Protein AF-A0A352MH57-F1 (afdb_monomer)

Sequence (99 aa):
MKTIQVILLFLIIVACSKENDDYKSIGTITGIDGTMCGCCGGWIIIIDDGRYLIDTIPDKSSIDLSKETFPLKVKLDWQVVNNECSFFGRITVLRIKKL

Mean predicted aligned error: 10.67 Å

Foldseek 3Di:
DDDPDDDPPDPPDDPPPPPPPDFPFKKWWAAWFPDPDPLGTAIWIQTPNAIEHENDEDPPEPDDRVPD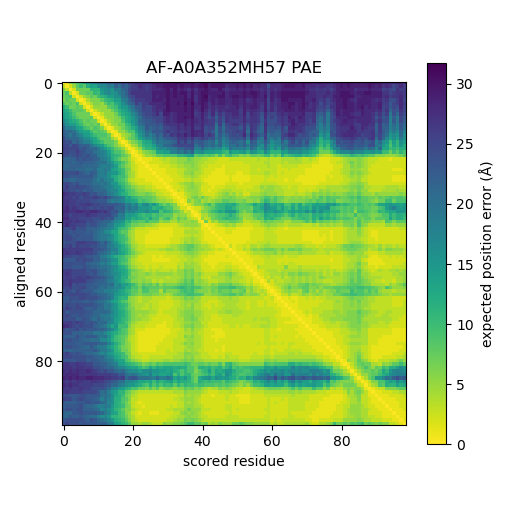DPRFIKGFHWDWDDDPSPPGTYIYTPDMHGD

Radius of gyration: 21.59 Å; Cα contacts (8 Å, |Δi|>4): 166; chains: 1; bounding box: 73×48×33 Å

Solvent-accessible surface area (backbone atoms only — not comparable to full-atom values): 6372 Å² total; per-residue (Å²): 143,88,88,86,86,80,85,90,80,77,86,85,76,86,86,77,76,75,77,71,91,77,52,81,41,60,33,36,34,65,42,71,41,84,56,94,49,101,65,51,45,36,35,34,32,36,44,85,93,44,62,31,33,29,79,60,71,50,88,88,39,94,72,56,79,92,78,58,70,69,72,35,52,31,36,30,30,73,46,79,51,94,56,96,56,59,93,47,51,34,37,48,47,72,45,62,45,79,111

pLDDT: mean 80.73, std 15.35, range [47.31, 97.38]

Secondary structure (DSSP, 8-state):
---SS-SSSSSSS----------SEEEEEEEE----STT--SEEEEETTEEEEES---TTSS--TTT--SSEEEEEEEEEE--S-TTSEEEEEEEEEE-

Structure (mmCIF, N/CA/C/O backbone):
data_AF-A0A352MH57-F1
#
_entry.id   AF-A0A352MH57-F1
#
loop_
_atom_site.group_PDB
_atom_site.id
_atom_site.type_symbol
_atom_site.label_atom_id
_atom_site.label_alt_id
_atom_site.label_comp_id
_atom_site.label_asym_id
_atom_site.label_entity_id
_atom_site.label_seq_id
_atom_site.pdbx_PDB_ins_code
_atom_site.Cartn_x
_atom_site.Cartn_y
_atom_site.Cartn_z
_atom_site.occupancy
_atom_site.B_iso_or_equiv
_atom_site.auth_seq_id
_atom_site.auth_comp_id
_atom_site.auth_asym_id
_atom_site.auth_atom_id
_atom_site.pdbx_PDB_model_num
ATOM 1 N N . MET A 1 1 ? -55.094 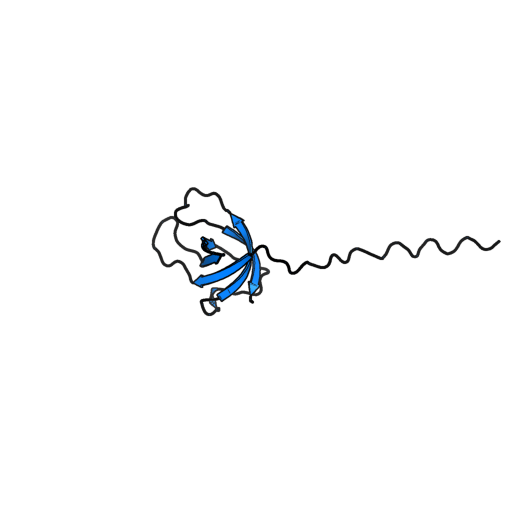35.278 13.911 1.00 47.31 1 MET A N 1
ATOM 2 C CA . MET A 1 1 ? -54.026 35.578 12.933 1.00 47.31 1 MET A CA 1
ATOM 3 C C . MET A 1 1 ? -52.714 35.051 13.508 1.00 47.31 1 MET A C 1
ATOM 5 O O . MET A 1 1 ? -52.074 35.736 14.287 1.00 47.31 1 MET A O 1
ATOM 9 N N . LYS A 1 2 ? -52.412 33.770 13.273 1.00 51.66 2 LYS A N 1
ATOM 10 C CA . LYS A 1 2 ? -51.296 33.027 13.888 1.00 51.66 2 LYS A CA 1
ATOM 11 C C . LYS A 1 2 ? -50.689 32.110 12.825 1.00 51.66 2 LYS A C 1
ATOM 13 O O . LYS A 1 2 ? -51.013 30.933 12.800 1.00 51.66 2 LYS A O 1
ATOM 18 N N . THR A 1 3 ? -49.898 32.638 11.899 1.00 48.81 3 THR A N 1
ATOM 19 C CA . THR A 1 3 ? -49.286 31.812 10.835 1.00 48.81 3 THR A CA 1
ATOM 20 C C . THR A 1 3 ? -47.934 32.362 10.369 1.00 48.81 3 THR A C 1
ATOM 22 O O . THR A 1 3 ? -47.585 32.235 9.203 1.00 48.81 3 THR A O 1
ATOM 25 N N . ILE A 1 4 ? -47.156 33.002 11.249 1.00 57.47 4 ILE A N 1
ATOM 26 C CA . ILE A 1 4 ? -45.814 33.508 10.906 1.00 57.47 4 ILE A CA 1
ATOM 27 C C . ILE A 1 4 ? -44.842 33.112 12.017 1.00 57.47 4 ILE A C 1
ATOM 29 O O . ILE A 1 4 ? -44.395 33.964 12.774 1.00 57.47 4 ILE A O 1
ATOM 33 N N . GLN A 1 5 ? -44.574 31.812 12.197 1.00 54.19 5 GLN A N 1
ATOM 34 C CA . GLN A 1 5 ? -43.500 31.390 13.112 1.00 54.19 5 GLN A CA 1
ATOM 35 C C . GLN A 1 5 ? -43.046 29.922 12.988 1.00 54.19 5 GLN A C 1
ATOM 37 O O . GLN A 1 5 ? -42.792 29.292 14.006 1.00 54.19 5 GLN A O 1
ATOM 42 N N . VAL A 1 6 ? -42.948 29.325 11.788 1.00 53.25 6 VAL A N 1
ATOM 43 C CA . VAL A 1 6 ? -42.477 27.913 11.691 1.00 53.25 6 VAL A CA 1
ATOM 44 C C . VAL A 1 6 ? -41.562 27.601 10.487 1.00 53.25 6 VAL A C 1
ATOM 46 O O . VAL A 1 6 ? -41.316 26.442 10.193 1.00 53.25 6 VAL A O 1
ATOM 49 N N . ILE A 1 7 ? -41.004 28.588 9.773 1.00 55.38 7 ILE A N 1
ATOM 50 C CA . ILE A 1 7 ? -40.249 28.315 8.519 1.00 55.38 7 ILE A CA 1
ATOM 51 C C . ILE A 1 7 ? -38.710 28.313 8.696 1.00 55.38 7 ILE A C 1
ATOM 53 O O . ILE A 1 7 ? -37.978 28.043 7.753 1.00 55.38 7 ILE A O 1
ATOM 57 N N . LEU A 1 8 ? -38.177 28.520 9.908 1.00 51.91 8 LEU A N 1
ATOM 58 C CA . LEU A 1 8 ? -36.720 28.615 10.139 1.00 51.91 8 LEU A CA 1
ATOM 59 C C . LEU A 1 8 ? -36.078 27.362 10.775 1.00 51.91 8 LEU A C 1
ATOM 61 O O . LEU A 1 8 ? -35.026 27.460 11.396 1.00 51.91 8 LEU A O 1
ATOM 65 N N . LEU A 1 9 ? -36.696 26.182 10.650 1.00 52.34 9 LEU A N 1
ATOM 66 C CA . LEU A 1 9 ? -36.219 24.954 11.312 1.00 52.34 9 LEU A CA 1
ATOM 67 C C . LEU A 1 9 ? -36.084 23.750 10.361 1.00 52.34 9 LEU A C 1
ATOM 69 O O . LEU A 1 9 ? -36.345 22.620 10.759 1.00 52.34 9 LEU A O 1
ATOM 73 N N . PHE A 1 10 ? -35.707 23.974 9.098 1.00 53.16 10 PHE A N 1
ATOM 74 C CA . PHE A 1 10 ? -35.605 22.887 8.105 1.00 53.16 10 PHE A CA 1
ATOM 75 C C . PHE A 1 10 ? -34.277 22.812 7.332 1.00 53.16 10 PHE A C 1
ATOM 77 O O . PHE A 1 10 ? -34.155 22.010 6.415 1.00 53.16 10 PHE A O 1
ATOM 84 N N . LEU A 1 11 ? -33.263 23.601 7.704 1.00 57.25 11 LEU A N 1
ATOM 85 C CA . LEU A 1 11 ? -32.017 23.729 6.927 1.00 57.25 11 LEU A CA 1
ATOM 86 C C . LEU A 1 11 ? -30.774 23.054 7.536 1.00 57.25 11 LEU A C 1
ATOM 88 O O . LEU A 1 11 ? -29.678 23.266 7.033 1.00 57.25 11 LEU A O 1
ATOM 92 N N . ILE A 1 12 ? -30.908 22.238 8.590 1.00 60.84 12 ILE A N 1
ATOM 93 C CA . ILE A 1 12 ? -29.740 21.663 9.303 1.00 60.84 12 ILE A CA 1
ATOM 94 C C . ILE A 1 12 ? -29.647 20.133 9.204 1.00 60.84 12 ILE A C 1
ATOM 96 O O . ILE A 1 12 ? -28.830 19.510 9.876 1.00 60.84 12 ILE A O 1
ATOM 100 N N . ILE A 1 13 ? -30.460 19.491 8.370 1.00 63.12 13 ILE A N 1
ATOM 101 C CA . ILE A 1 13 ? -30.373 18.044 8.176 1.00 63.12 13 ILE A CA 1
ATOM 102 C C . ILE A 1 13 ? -29.759 17.726 6.811 1.00 63.12 13 ILE A C 1
ATOM 104 O O . ILE A 1 13 ? -30.113 18.312 5.799 1.00 63.12 13 ILE A O 1
ATOM 108 N N . VAL A 1 14 ? -28.858 16.747 6.787 1.00 59.44 14 VAL A N 1
ATOM 109 C CA . VAL A 1 14 ? -28.250 16.148 5.585 1.00 59.44 14 VAL A CA 1
ATOM 110 C C . VAL A 1 14 ? -27.039 16.889 4.995 1.00 59.44 14 VAL A C 1
ATOM 112 O O . VAL A 1 14 ? -26.994 17.245 3.825 1.00 59.44 14 VAL A O 1
ATOM 115 N N . ALA A 1 15 ? -25.971 16.988 5.784 1.00 57.31 15 ALA A N 1
ATOM 116 C CA . ALA A 1 15 ? -24.613 16.888 5.237 1.00 57.31 15 ALA A CA 1
ATOM 117 C C . ALA A 1 15 ? -23.729 16.028 6.154 1.00 57.31 15 ALA A C 1
ATOM 119 O O . ALA A 1 15 ? -22.619 16.396 6.517 1.00 57.31 15 ALA A O 1
ATOM 120 N N . CYS A 1 16 ? -24.249 14.873 6.573 1.00 56.12 16 CYS A N 1
ATOM 121 C CA . CYS A 1 16 ? -23.427 13.809 7.135 1.00 56.12 16 CYS A CA 1
ATOM 122 C C . CYS A 1 16 ? -23.293 12.747 6.043 1.00 56.12 16 CYS A C 1
ATOM 124 O O . CYS A 1 16 ? -24.088 11.811 5.959 1.00 56.12 16 CYS A O 1
ATOM 126 N N . SER A 1 17 ? -22.345 12.957 5.130 1.00 59.41 17 SER A N 1
ATOM 127 C CA . SER A 1 17 ? -21.947 11.921 4.184 1.00 59.41 17 SER A CA 1
ATOM 128 C C . SER A 1 17 ? -21.284 10.825 5.003 1.00 59.41 17 SER A C 1
ATOM 130 O O . SER A 1 17 ? -20.190 11.018 5.528 1.00 59.41 17 SER A O 1
ATOM 132 N N . LYS A 1 18 ? -21.972 9.696 5.175 1.00 55.66 18 LYS A N 1
ATOM 133 C CA . LYS A 1 18 ? -21.376 8.491 5.744 1.00 55.66 18 LYS A CA 1
ATOM 134 C C . LYS A 1 18 ? -20.176 8.159 4.859 1.00 55.66 18 LYS A C 1
ATOM 136 O O . LYS A 1 18 ? -20.367 7.876 3.678 1.00 55.66 18 LYS A O 1
ATOM 141 N N . GLU A 1 19 ? -18.958 8.284 5.383 1.00 59.47 19 GLU A N 1
ATOM 142 C CA . GLU A 1 19 ? -17.774 7.801 4.679 1.00 59.47 19 GLU A CA 1
ATOM 143 C C . GLU A 1 19 ? -17.988 6.303 4.468 1.00 59.47 19 GLU A C 1
ATOM 145 O O . GLU A 1 19 ? -17.926 5.521 5.418 1.00 59.47 19 GLU A O 1
ATOM 150 N N . ASN A 1 20 ? -18.356 5.907 3.248 1.00 61.50 20 ASN A N 1
ATOM 151 C CA . ASN A 1 20 ? -18.438 4.498 2.910 1.00 61.50 20 ASN A CA 1
ATOM 152 C C . ASN A 1 20 ? -17.032 3.927 3.106 1.00 61.50 20 ASN A C 1
ATOM 154 O O . ASN A 1 20 ? -16.080 4.337 2.436 1.00 61.50 20 ASN A O 1
ATOM 158 N N . ASP A 1 21 ? -16.921 2.986 4.044 1.00 70.69 21 ASP A N 1
ATOM 159 C CA . ASP A 1 21 ? -15.703 2.230 4.365 1.00 70.69 21 ASP A CA 1
ATOM 160 C C . ASP A 1 21 ? -15.419 1.159 3.284 1.00 70.69 21 ASP A C 1
ATOM 162 O O . ASP A 1 21 ? -14.699 0.187 3.534 1.00 70.69 21 ASP A O 1
ATOM 166 N N . ASP A 1 22 ? -16.007 1.353 2.096 1.00 86.19 22 ASP A N 1
ATOM 167 C CA . ASP A 1 22 ? -15.821 0.581 0.878 1.00 86.19 22 ASP A CA 1
ATOM 168 C C . ASP A 1 22 ? -14.508 1.027 0.232 1.00 86.19 22 ASP A C 1
ATOM 170 O O . ASP A 1 22 ? -14.344 2.175 -0.198 1.00 86.19 22 ASP A O 1
ATOM 174 N N . TYR A 1 23 ? -13.558 0.101 0.202 1.00 92.31 23 TYR A N 1
ATOM 175 C CA . TYR A 1 23 ? -12.296 0.247 -0.510 1.00 92.31 23 TYR A CA 1
ATOM 176 C C . TYR A 1 23 ? -12.385 -0.513 -1.825 1.00 92.31 23 TYR A C 1
ATOM 178 O O . TYR A 1 23 ? -13.030 -1.559 -1.906 1.00 92.31 23 TYR A O 1
ATOM 186 N N . LYS A 1 24 ? -11.687 -0.014 -2.841 1.00 94.19 24 LYS A N 1
ATOM 187 C CA . LYS A 1 24 ? -11.647 -0.593 -4.183 1.00 94.19 24 LYS A CA 1
ATOM 188 C C . LYS A 1 24 ? -11.155 -2.040 -4.182 1.00 94.19 24 LYS A C 1
ATOM 190 O O . LYS A 1 24 ? -11.646 -2.838 -4.976 1.00 94.19 24 LYS A O 1
ATOM 195 N N . SER A 1 25 ? -10.174 -2.377 -3.342 1.00 95.88 25 SER A N 1
ATOM 196 C CA . SER A 1 25 ? -9.578 -3.717 -3.326 1.00 95.88 25 SER A CA 1
ATOM 197 C C . SER A 1 25 ? -9.061 -4.130 -1.947 1.00 95.88 25 SER A C 1
ATOM 199 O O . SER A 1 25 ? -8.759 -3.292 -1.093 1.00 95.88 25 SER A O 1
ATOM 201 N N . ILE A 1 26 ? -8.904 -5.443 -1.759 1.00 95.88 26 ILE A N 1
ATOM 202 C CA . ILE A 1 26 ? -8.105 -6.035 -0.682 1.00 95.88 26 ILE A CA 1
ATOM 203 C C . ILE A 1 26 ? -6.779 -6.482 -1.288 1.00 95.88 26 ILE A C 1
ATOM 205 O O . ILE A 1 26 ? -6.757 -7.140 -2.324 1.00 95.88 26 ILE A O 1
ATOM 209 N N . GLY A 1 27 ? -5.679 -6.126 -0.635 1.00 95.94 27 GLY A N 1
ATOM 210 C CA . GLY A 1 27 ? -4.340 -6.495 -1.061 1.00 95.94 27 GLY A CA 1
ATOM 211 C C . GLY A 1 27 ? -3.491 -7.029 0.084 1.00 95.94 27 GLY A C 1
ATOM 212 O O . GLY A 1 27 ? -3.840 -6.921 1.262 1.00 95.94 27 GLY A O 1
ATOM 213 N N . THR A 1 28 ? -2.357 -7.614 -0.278 1.00 97.38 28 THR A N 1
ATOM 214 C CA . THR A 1 28 ? -1.345 -8.106 0.655 1.00 97.38 28 THR A CA 1
ATOM 215 C C . THR A 1 28 ? -0.008 -7.479 0.309 1.00 97.38 28 THR A C 1
ATOM 217 O O . THR A 1 28 ? 0.548 -7.750 -0.752 1.00 97.38 28 THR A O 1
ATOM 220 N N . ILE A 1 29 ? 0.508 -6.634 1.198 1.00 95.94 29 ILE A N 1
ATOM 221 C CA . ILE A 1 29 ? 1.855 -6.083 1.076 1.00 95.94 29 ILE A CA 1
ATOM 222 C C . ILE A 1 29 ? 2.825 -7.166 1.540 1.00 95.94 29 ILE A C 1
ATOM 224 O O . ILE A 1 29 ? 2.702 -7.673 2.654 1.00 95.94 29 ILE 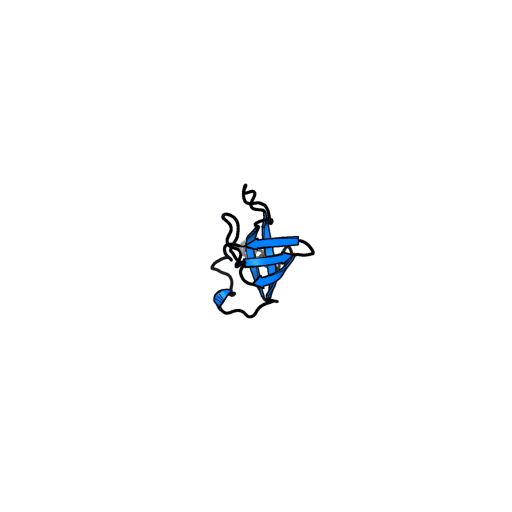A O 1
ATOM 228 N N . THR A 1 30 ? 3.770 -7.556 0.692 1.00 95.50 30 THR A N 1
ATOM 229 C CA . THR A 1 30 ? 4.686 -8.674 0.976 1.00 95.50 30 THR A CA 1
ATOM 230 C C . THR A 1 30 ? 6.051 -8.218 1.484 1.00 95.50 30 THR A C 1
ATOM 232 O O . THR A 1 30 ? 6.811 -9.042 1.979 1.00 95.50 30 THR A O 1
ATOM 235 N N . GLY A 1 31 ? 6.365 -6.925 1.375 1.00 93.12 31 GLY A N 1
ATOM 236 C CA . GLY A 1 31 ? 7.625 -6.331 1.824 1.00 93.12 31 GLY A CA 1
ATOM 237 C C . GLY A 1 31 ? 8.197 -5.349 0.804 1.00 93.12 31 GLY A C 1
ATOM 238 O O . GLY A 1 31 ? 7.503 -4.943 -0.130 1.00 93.12 31 GLY A O 1
ATOM 239 N N . ILE A 1 32 ? 9.456 -4.957 0.990 1.00 90.38 32 ILE A N 1
ATOM 240 C CA . ILE A 1 32 ? 10.172 -4.056 0.081 1.00 90.38 32 ILE A CA 1
ATOM 241 C C . ILE A 1 32 ? 10.709 -4.826 -1.136 1.00 90.38 32 ILE A C 1
ATOM 243 O O . ILE A 1 32 ? 11.186 -5.955 -1.008 1.00 90.38 32 ILE A O 1
ATOM 247 N N . ASP A 1 33 ? 10.652 -4.225 -2.322 1.00 87.00 33 ASP A N 1
ATOM 248 C CA . ASP A 1 33 ? 11.362 -4.728 -3.494 1.00 87.00 33 ASP A CA 1
ATOM 249 C C . ASP A 1 33 ? 12.857 -4.414 -3.361 1.00 87.00 33 ASP A C 1
ATOM 251 O O . ASP A 1 33 ? 13.293 -3.282 -3.550 1.00 87.00 33 ASP A O 1
ATOM 255 N N . GLY A 1 34 ? 13.646 -5.427 -3.000 1.00 80.31 34 GLY A N 1
ATOM 256 C CA . GLY A 1 34 ? 15.104 -5.328 -2.859 1.00 80.31 34 GLY A CA 1
ATOM 257 C C . GLY A 1 34 ? 15.877 -5.486 -4.173 1.00 80.31 34 GLY A C 1
ATOM 258 O O . GLY A 1 34 ? 17.099 -5.630 -4.149 1.00 80.31 34 GLY A O 1
ATOM 259 N N . THR A 1 35 ? 15.188 -5.524 -5.314 1.00 81.81 35 THR A N 1
ATOM 260 C CA . THR A 1 35 ? 15.819 -5.742 -6.618 1.00 81.81 35 THR A CA 1
ATOM 261 C C . THR A 1 35 ? 16.589 -4.495 -7.057 1.00 81.81 35 THR A C 1
ATOM 263 O O . THR A 1 35 ? 16.062 -3.386 -7.064 1.00 81.81 35 THR A O 1
ATOM 266 N N . MET A 1 36 ? 17.842 -4.667 -7.480 1.00 68.38 36 MET A N 1
ATOM 267 C CA . MET A 1 36 ? 18.647 -3.577 -8.034 1.00 68.38 36 MET A CA 1
ATOM 268 C C . MET A 1 36 ? 18.354 -3.419 -9.531 1.00 68.38 36 MET A C 1
ATOM 270 O O . MET A 1 36 ? 19.021 -4.017 -10.371 1.00 68.38 36 MET A O 1
ATOM 274 N N . CYS A 1 37 ? 17.342 -2.625 -9.877 1.00 71.62 37 CYS A N 1
ATOM 275 C CA . CYS A 1 37 ? 17.114 -2.182 -11.252 1.00 71.62 37 CYS A CA 1
ATOM 276 C C . CYS A 1 37 ? 16.572 -0.746 -11.282 1.00 71.62 37 CYS A C 1
ATOM 278 O O . CYS A 1 37 ? 15.973 -0.295 -10.311 1.00 71.62 37 CYS A O 1
ATOM 280 N N . GLY A 1 38 ? 16.753 -0.026 -12.396 1.00 63.94 38 GLY A N 1
ATOM 281 C CA . GLY A 1 38 ? 16.375 1.396 -12.508 1.00 63.94 38 GLY A CA 1
ATOM 282 C C . GLY A 1 38 ? 14.879 1.694 -12.335 1.00 63.94 38 GLY A C 1
ATOM 283 O O . GLY A 1 38 ? 14.505 2.841 -12.126 1.00 63.94 38 GLY A O 1
ATOM 284 N N . CYS A 1 39 ? 14.041 0.658 -12.396 1.00 70.44 39 CYS A N 1
ATOM 285 C CA . CYS A 1 39 ? 12.589 0.716 -12.230 1.00 70.44 39 CYS A CA 1
ATOM 286 C C . CYS A 1 39 ? 12.084 -0.079 -11.018 1.00 70.44 39 CYS A C 1
ATOM 288 O O . CYS A 1 39 ? 10.873 -0.162 -10.804 1.00 70.44 39 CYS A O 1
ATOM 290 N N . CYS A 1 40 ? 12.995 -0.694 -10.267 1.00 72.44 40 CYS A N 1
ATOM 291 C CA . CYS A 1 40 ? 12.713 -1.531 -9.110 1.00 72.44 40 CYS A CA 1
ATOM 292 C C . CYS A 1 40 ? 12.715 -0.685 -7.833 1.00 72.44 40 CYS A C 1
ATOM 294 O O . CYS A 1 40 ? 13.157 0.465 -7.833 1.00 72.44 40 CYS A O 1
ATOM 296 N N . GLY A 1 41 ? 12.211 -1.255 -6.746 1.00 81.69 41 GLY A N 1
ATOM 297 C CA . GLY A 1 41 ? 1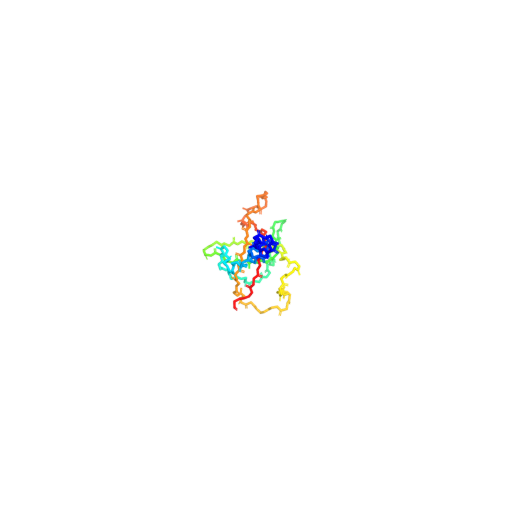2.091 -0.589 -5.455 1.00 81.69 41 GLY A CA 1
ATOM 298 C C . GLY A 1 41 ? 10.652 -0.245 -5.083 1.00 81.69 41 GLY A C 1
ATOM 299 O O . GLY A 1 41 ? 9.710 -0.445 -5.852 1.00 81.69 41 GLY A O 1
ATOM 300 N N . GLY A 1 42 ? 10.496 0.276 -3.869 1.00 87.69 42 GLY A N 1
ATOM 301 C CA . GLY A 1 42 ? 9.192 0.487 -3.245 1.00 87.69 42 GLY A CA 1
ATOM 302 C C . GLY A 1 42 ? 8.672 -0.773 -2.555 1.00 87.69 42 GLY A C 1
ATOM 303 O O . GLY A 1 42 ? 9.412 -1.720 -2.297 1.00 87.69 42 GLY A O 1
ATOM 304 N N . TRP A 1 43 ? 7.389 -0.775 -2.227 1.00 91.88 43 TRP A N 1
ATOM 305 C CA . TRP A 1 43 ? 6.700 -1.854 -1.533 1.00 91.88 43 TRP A CA 1
ATOM 306 C C . TRP A 1 43 ? 5.934 -2.725 -2.519 1.00 91.88 43 TRP A C 1
ATOM 308 O O . TRP A 1 43 ? 5.180 -2.226 -3.354 1.00 91.88 43 TRP A O 1
ATOM 318 N N . ILE A 1 44 ? 6.104 -4.037 -2.402 1.00 93.62 44 ILE A N 1
ATOM 319 C CA . ILE A 1 44 ? 5.399 -5.016 -3.222 1.00 93.62 44 ILE A CA 1
ATOM 320 C C . ILE A 1 44 ? 4.023 -5.252 -2.614 1.00 93.62 44 ILE A C 1
ATOM 322 O O . ILE A 1 44 ? 3.912 -5.609 -1.439 1.00 93.62 44 ILE A O 1
ATOM 326 N N . ILE A 1 45 ? 2.986 -5.120 -3.436 1.00 94.81 45 ILE A N 1
ATOM 327 C CA . ILE A 1 45 ? 1.620 -5.490 -3.082 1.00 94.81 45 ILE A CA 1
ATOM 328 C C . ILE A 1 45 ? 1.047 -6.472 -4.102 1.00 94.81 45 ILE A C 1
ATOM 330 O O . ILE A 1 45 ? 1.207 -6.311 -5.312 1.00 94.81 45 ILE A O 1
ATOM 334 N N . ILE A 1 46 ? 0.367 -7.492 -3.591 1.00 95.81 46 ILE A N 1
ATOM 335 C CA . ILE A 1 46 ? -0.455 -8.417 -4.367 1.00 95.81 46 ILE A CA 1
ATOM 336 C C . ILE A 1 46 ? -1.907 -7.966 -4.211 1.00 95.81 46 ILE A C 1
ATOM 338 O O . ILE A 1 46 ? -2.396 -7.872 -3.083 1.00 95.81 46 ILE A O 1
ATOM 342 N N . ILE A 1 47 ? -2.583 -7.664 -5.316 1.00 95.38 47 ILE A N 1
ATOM 343 C CA . ILE A 1 47 ? -4.016 -7.347 -5.355 1.00 95.38 47 ILE A CA 1
ATOM 344 C C . ILE A 1 47 ? -4.645 -8.311 -6.351 1.00 95.38 47 ILE A C 1
ATOM 346 O O . ILE A 1 47 ? -4.233 -8.331 -7.512 1.00 95.38 47 ILE A O 1
ATOM 350 N N . ASP A 1 48 ? -5.605 -9.110 -5.887 1.00 90.00 48 ASP A N 1
ATOM 351 C CA . ASP A 1 48 ? -6.089 -10.294 -6.604 1.00 90.00 48 ASP A CA 1
ATOM 352 C C . ASP A 1 48 ? -4.896 -11.193 -7.000 1.00 90.00 48 ASP A C 1
ATOM 354 O O . ASP A 1 48 ? -4.138 -11.604 -6.121 1.00 90.00 48 ASP A O 1
ATOM 358 N N . ASP A 1 49 ? -4.672 -11.425 -8.296 1.00 88.19 49 ASP A N 1
ATOM 359 C CA . ASP A 1 49 ? -3.518 -12.172 -8.829 1.00 88.19 49 ASP A CA 1
ATOM 360 C C . ASP A 1 49 ? -2.422 -11.259 -9.424 1.00 88.19 49 ASP A C 1
ATOM 362 O O . ASP A 1 49 ? -1.441 -11.724 -10.009 1.00 88.19 49 ASP A O 1
ATOM 366 N N . GLY A 1 50 ? -2.580 -9.936 -9.305 1.00 90.50 50 GLY A N 1
ATOM 367 C CA . GLY A 1 50 ? -1.656 -8.944 -9.850 1.00 90.50 50 GLY A CA 1
ATOM 368 C C . GLY A 1 50 ? -0.572 -8.531 -8.854 1.00 90.50 50 GLY A C 1
ATOM 369 O O . GLY A 1 50 ? -0.859 -8.237 -7.693 1.00 90.50 50 GLY A O 1
ATOM 370 N N . ARG A 1 51 ? 0.679 -8.443 -9.325 1.00 91.38 51 ARG A N 1
ATOM 371 C CA . ARG A 1 51 ? 1.813 -7.896 -8.563 1.00 91.38 51 ARG A CA 1
ATOM 372 C C . ARG A 1 51 ? 2.065 -6.443 -8.954 1.00 91.38 51 ARG A C 1
ATOM 374 O O . ARG A 1 51 ? 2.333 -6.158 -10.122 1.00 91.38 51 ARG A O 1
ATOM 381 N N . TYR A 1 52 ? 2.060 -5.559 -7.960 1.00 91.44 52 TYR A N 1
ATOM 382 C CA . TYR A 1 52 ? 2.278 -4.129 -8.140 1.00 91.44 52 TYR A CA 1
ATOM 383 C C . TYR A 1 52 ? 3.362 -3.583 -7.208 1.00 91.44 52 TYR A C 1
ATOM 385 O O . TYR A 1 52 ? 3.666 -4.176 -6.169 1.00 91.44 52 TYR A O 1
ATOM 393 N N . LEU A 1 53 ? 3.920 -2.431 -7.581 1.00 91.19 53 LEU A N 1
ATOM 394 C CA . LEU A 1 53 ? 4.844 -1.648 -6.759 1.00 91.19 53 LEU A CA 1
ATOM 395 C C . LEU A 1 53 ? 4.184 -0.349 -6.285 1.00 91.19 53 LEU A C 1
ATOM 397 O O . LEU A 1 53 ? 3.520 0.344 -7.063 1.00 91.19 53 LEU A O 1
ATOM 401 N N . ILE A 1 54 ? 4.403 -0.027 -5.012 1.00 91.06 54 ILE A N 1
ATOM 402 C CA . ILE A 1 54 ? 3.960 1.202 -4.352 1.00 91.06 54 ILE A CA 1
ATOM 403 C C . ILE A 1 54 ? 5.194 1.959 -3.858 1.00 91.06 54 ILE A C 1
ATOM 405 O O . ILE A 1 54 ? 5.945 1.438 -3.038 1.00 91.06 54 ILE A O 1
ATOM 409 N N . ASP A 1 55 ? 5.386 3.202 -4.289 1.00 84.81 55 ASP A N 1
ATOM 410 C CA . ASP A 1 55 ? 6.495 4.025 -3.786 1.00 84.81 55 ASP A CA 1
ATOM 411 C C . ASP A 1 55 ? 6.206 4.576 -2.390 1.00 84.81 55 ASP A C 1
ATOM 413 O O . ASP A 1 55 ? 7.037 4.500 -1.486 1.00 84.81 55 ASP A O 1
ATOM 417 N N . THR A 1 56 ? 4.998 5.106 -2.204 1.00 84.12 56 THR A N 1
ATOM 418 C CA . THR A 1 56 ? 4.565 5.740 -0.961 1.00 84.12 56 THR A CA 1
ATOM 419 C C . THR A 1 56 ? 3.109 5.410 -0.657 1.00 84.12 56 THR A C 1
ATOM 421 O O . THR A 1 56 ? 2.291 5.158 -1.546 1.00 84.12 56 THR A O 1
ATOM 424 N N . ILE A 1 57 ? 2.783 5.414 0.632 1.00 87.50 57 ILE A N 1
ATOM 425 C CA . ILE A 1 57 ? 1.406 5.397 1.124 1.00 87.50 57 ILE A CA 1
ATOM 426 C C . ILE A 1 57 ? 1.020 6.810 1.576 1.00 87.50 57 ILE A C 1
ATOM 428 O O . ILE A 1 57 ? 1.905 7.591 1.921 1.00 87.50 57 ILE A O 1
ATOM 432 N N . PRO A 1 58 ? -0.276 7.166 1.583 1.00 87.06 58 PRO A N 1
ATOM 433 C CA . PRO A 1 58 ? -0.717 8.479 2.036 1.00 87.06 58 PRO A CA 1
ATOM 434 C C . PRO A 1 58 ? -0.252 8.772 3.468 1.00 87.06 58 PRO A C 1
ATOM 436 O O . PRO A 1 58 ? -0.482 7.952 4.359 1.00 87.06 58 PRO A O 1
ATOM 439 N N . ASP A 1 59 ? 0.288 9.969 3.713 1.00 81.19 59 ASP A N 1
ATOM 440 C CA . ASP A 1 59 ? 0.774 10.402 5.040 1.00 81.19 59 ASP A CA 1
ATOM 441 C C . ASP A 1 59 ? -0.303 10.342 6.133 1.00 81.19 59 ASP A C 1
ATOM 443 O O . ASP A 1 59 ? -0.014 10.211 7.317 1.00 81.19 59 ASP A O 1
ATOM 447 N N . LYS A 1 60 ? -1.577 10.438 5.735 1.00 80.00 60 LYS A N 1
ATOM 448 C CA . LYS A 1 60 ? -2.731 10.341 6.639 1.00 80.00 60 LYS A CA 1
ATOM 449 C C . LYS A 1 60 ? -3.099 8.900 7.009 1.00 80.00 60 LYS A C 1
ATOM 451 O O . LYS A 1 60 ? -4.062 8.698 7.746 1.00 80.00 60 LYS A O 1
ATOM 456 N N . SER A 1 61 ? -2.408 7.899 6.469 1.00 83.81 61 SER A N 1
ATOM 457 C CA . SER A 1 61 ? -2.642 6.507 6.840 1.00 83.81 61 SER A CA 1
ATOM 458 C C . SER A 1 61 ? -2.018 6.195 8.201 1.00 83.81 61 SER A C 1
ATOM 460 O O . SER A 1 61 ? -0.976 6.726 8.568 1.00 83.81 61 SER A O 1
ATOM 462 N N . SER A 1 62 ? -2.654 5.312 8.967 1.00 84.00 62 SER A N 1
ATOM 463 C CA . SER A 1 62 ? -2.148 4.873 10.274 1.00 84.00 62 SER A CA 1
ATOM 464 C C . SER A 1 62 ? -1.086 3.770 10.170 1.00 84.00 62 SER A C 1
ATOM 466 O O . SER A 1 62 ? -0.825 3.092 11.160 1.00 84.00 62 SER A O 1
ATOM 468 N N . ILE A 1 63 ? -0.558 3.512 8.971 1.00 90.56 63 ILE A N 1
ATOM 469 C CA . ILE A 1 63 ? 0.350 2.402 8.685 1.00 90.56 63 ILE A CA 1
ATOM 470 C C . ILE A 1 63 ? 1.746 2.982 8.503 1.00 90.56 63 ILE A C 1
ATOM 472 O O . ILE A 1 63 ? 1.956 3.838 7.652 1.00 90.56 63 ILE A O 1
ATOM 476 N N . ASP A 1 64 ? 2.706 2.480 9.267 1.00 90.25 64 ASP A N 1
ATOM 477 C CA . ASP A 1 64 ? 4.123 2.756 9.053 1.00 90.25 64 ASP A CA 1
ATOM 478 C C . ASP A 1 64 ? 4.779 1.480 8.531 1.00 90.25 64 ASP A C 1
ATOM 480 O O . ASP A 1 64 ? 5.161 0.609 9.310 1.00 90.25 64 ASP A O 1
ATOM 484 N N . LEU A 1 65 ? 4.900 1.354 7.204 1.00 88.94 65 LEU A N 1
ATOM 485 C CA . LEU A 1 65 ? 5.399 0.129 6.563 1.00 88.94 65 LEU A CA 1
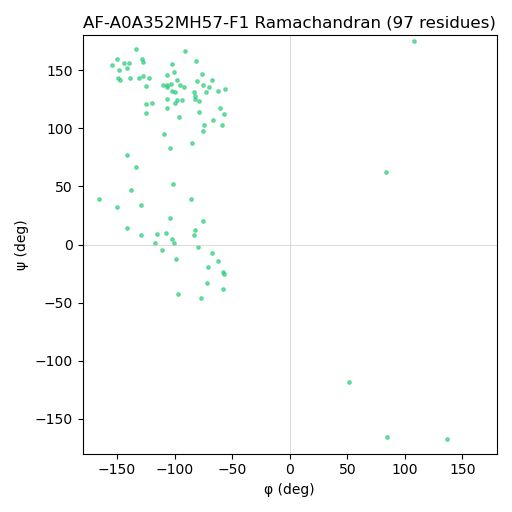ATOM 486 C C . LEU A 1 65 ? 6.803 -0.270 7.037 1.00 88.94 65 LEU A C 1
ATOM 488 O O . LEU A 1 65 ? 7.145 -1.446 6.985 1.00 88.94 65 LEU A O 1
ATOM 492 N N . SER A 1 66 ? 7.603 0.671 7.548 1.00 87.94 66 SER A N 1
ATOM 493 C CA . SER A 1 66 ? 8.930 0.364 8.094 1.00 87.94 66 SER A CA 1
ATOM 494 C C . SER A 1 66 ? 8.889 -0.393 9.430 1.00 87.94 66 SER A C 1
ATOM 496 O O . SER A 1 66 ? 9.879 -1.016 9.809 1.00 87.94 66 SER A O 1
ATOM 498 N N . LYS A 1 67 ? 7.752 -0.351 10.138 1.00 91.19 67 LYS A N 1
ATOM 499 C CA . LYS A 1 67 ? 7.538 -0.966 11.460 1.00 91.19 67 LYS A CA 1
ATOM 500 C C . LYS A 1 67 ? 6.575 -2.151 11.438 1.00 91.19 67 LYS A C 1
ATOM 502 O O . LYS A 1 67 ? 6.358 -2.777 12.474 1.00 91.19 67 LYS A O 1
ATOM 507 N N . GLU A 1 68 ? 5.971 -2.441 10.293 1.00 93.31 68 GLU A N 1
ATOM 508 C CA . GLU A 1 68 ? 5.011 -3.532 10.154 1.00 93.31 68 GLU A CA 1
ATOM 509 C C . GLU A 1 68 ? 5.704 -4.887 9.972 1.00 93.31 68 GLU A C 1
ATOM 511 O O . GLU A 1 68 ? 6.854 -4.988 9.539 1.00 93.31 68 GLU A O 1
ATOM 516 N N . THR A 1 69 ? 4.972 -5.953 10.287 1.00 94.12 69 THR A N 1
ATOM 517 C CA . THR A 1 69 ? 5.363 -7.323 9.953 1.00 94.12 69 THR A CA 1
ATOM 518 C C . THR A 1 69 ? 4.702 -7.745 8.645 1.00 94.12 69 THR A C 1
ATOM 520 O O . THR A 1 69 ? 3.523 -7.480 8.406 1.00 94.12 69 THR A O 1
ATOM 523 N N . PHE A 1 70 ? 5.469 -8.415 7.785 1.00 93.50 70 PHE A N 1
ATOM 524 C CA . PHE A 1 70 ? 5.003 -8.876 6.478 1.00 93.50 70 PHE A CA 1
ATOM 525 C C . PHE A 1 70 ? 4.798 -10.400 6.472 1.00 93.50 70 PHE A C 1
ATOM 527 O O . PHE A 1 70 ? 5.567 -11.107 7.128 1.00 93.50 70 PHE A O 1
ATOM 534 N N . PRO A 1 71 ? 3.803 -10.929 5.730 1.00 96.00 71 PRO A N 1
ATOM 535 C CA . PRO A 1 71 ? 2.876 -10.214 4.845 1.00 96.00 71 PRO A CA 1
ATOM 536 C C . PRO A 1 71 ? 1.775 -9.442 5.598 1.00 96.00 71 PRO A C 1
ATOM 538 O O . PRO A 1 71 ? 1.167 -9.958 6.533 1.00 96.00 71 PRO A O 1
ATOM 541 N N . LEU A 1 72 ? 1.487 -8.216 5.152 1.00 96.50 72 LEU A N 1
ATOM 542 C CA . LEU A 1 72 ? 0.499 -7.318 5.753 1.00 96.50 72 LEU A CA 1
ATOM 543 C C . LEU A 1 72 ? -0.752 -7.224 4.874 1.00 96.50 72 LEU A C 1
ATOM 545 O O . LEU A 1 72 ? -0.696 -6.731 3.746 1.00 96.50 72 LEU A O 1
ATOM 549 N N . LYS A 1 73 ? -1.900 -7.653 5.405 1.00 96.56 73 LYS A N 1
ATOM 550 C CA . LYS A 1 73 ? -3.189 -7.566 4.709 1.00 96.56 73 LYS A CA 1
ATOM 551 C C . LYS A 1 73 ? -3.813 -6.180 4.884 1.00 96.56 73 LYS A C 1
ATOM 553 O O . LYS A 1 73 ? -3.919 -5.674 6.001 1.00 96.56 73 LYS A O 1
ATOM 558 N N . VAL A 1 74 ? -4.247 -5.576 3.783 1.00 95.56 74 VAL A N 1
ATOM 559 C CA . VAL A 1 74 ? -4.773 -4.207 3.751 1.00 95.56 74 VAL A CA 1
ATOM 560 C C . VAL A 1 74 ? -5.984 -4.101 2.833 1.00 95.56 74 VAL A C 1
ATOM 562 O O . VAL A 1 74 ? -6.141 -4.868 1.885 1.00 95.56 74 VAL A O 1
ATOM 565 N N . LYS A 1 75 ? -6.821 -3.104 3.090 1.00 95.12 75 LYS A N 1
ATOM 566 C CA . LYS A 1 75 ? -7.824 -2.609 2.147 1.00 95.12 75 LYS A CA 1
ATOM 567 C C . LYS A 1 75 ? -7.368 -1.261 1.600 1.00 95.12 75 LYS A C 1
ATOM 569 O O . LYS A 1 75 ? -6.850 -0.443 2.365 1.00 95.12 75 LYS A O 1
ATOM 574 N N . LEU A 1 76 ? -7.493 -1.054 0.290 1.00 95.00 76 LEU A N 1
ATOM 575 C CA . LEU A 1 76 ? -6.929 0.116 -0.378 1.00 95.00 76 LEU A CA 1
ATOM 576 C C . LEU A 1 76 ? -7.733 0.612 -1.586 1.00 95.00 76 LEU A C 1
ATOM 578 O O . LEU A 1 76 ? -8.343 -0.166 -2.318 1.00 95.00 76 LEU A O 1
ATOM 582 N N . ASP A 1 77 ? -7.644 1.921 -1.808 1.00 94.50 77 ASP A N 1
ATOM 583 C CA . ASP A 1 77 ? -7.976 2.579 -3.068 1.00 94.50 77 ASP A CA 1
ATOM 584 C C . ASP A 1 77 ? -6.700 2.935 -3.802 1.00 94.50 77 ASP A C 1
ATOM 586 O O . ASP A 1 77 ? -5.746 3.430 -3.199 1.00 94.50 77 ASP A O 1
ATOM 590 N N . TRP A 1 78 ? -6.695 2.717 -5.111 1.00 94.50 78 TRP A N 1
ATOM 591 C CA . TRP A 1 78 ? -5.489 2.857 -5.907 1.00 94.50 78 TRP A CA 1
ATOM 592 C C . TRP A 1 78 ? -5.783 3.178 -7.371 1.00 94.50 78 TRP A C 1
ATOM 594 O O . TRP A 1 78 ? -6.832 2.816 -7.923 1.00 94.50 78 TRP A O 1
ATOM 604 N N . GLN A 1 79 ? -4.809 3.824 -8.005 1.00 92.94 79 GLN A N 1
ATOM 605 C CA . GLN A 1 79 ? -4.793 4.140 -9.431 1.00 92.94 79 GLN A CA 1
ATOM 606 C C . GLN A 1 79 ? -3.494 3.652 -10.070 1.00 92.94 79 GLN A C 1
ATOM 608 O O . GLN A 1 79 ? -2.442 3.687 -9.432 1.00 92.94 79 GLN A O 1
ATOM 613 N N . VAL A 1 80 ? -3.574 3.194 -11.321 1.00 89.94 80 VAL A N 1
ATOM 614 C CA . VAL A 1 80 ? -2.399 2.786 -12.100 1.00 89.94 80 VAL A CA 1
ATOM 615 C C . VAL A 1 80 ? -1.585 4.022 -12.458 1.00 89.94 80 VAL A C 1
ATOM 617 O O . VAL A 1 80 ? -2.136 5.031 -12.899 1.00 89.94 80 VAL A O 1
ATOM 620 N N . VAL A 1 81 ? -0.271 3.924 -12.299 1.00 86.50 81 VAL A N 1
ATOM 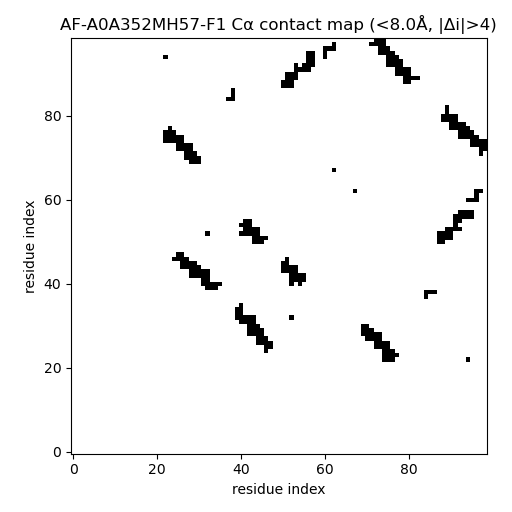621 C CA . VAL A 1 81 ? 0.684 4.904 -12.803 1.00 86.50 81 VAL A CA 1
ATOM 622 C C . VAL A 1 81 ? 1.193 4.392 -14.142 1.00 86.50 81 VAL A C 1
ATOM 624 O O . VAL A 1 81 ? 1.939 3.417 -14.194 1.00 86.50 81 VAL A O 1
ATOM 627 N N . ASN A 1 82 ? 0.796 5.051 -15.230 1.00 75.50 82 ASN A N 1
ATOM 628 C CA . ASN A 1 82 ? 1.388 4.789 -16.538 1.00 75.50 82 ASN A CA 1
ATOM 629 C C . ASN A 1 82 ? 2.776 5.428 -16.572 1.00 75.50 82 ASN A C 1
ATOM 631 O O . ASN A 1 82 ? 2.903 6.630 -16.798 1.00 75.50 82 ASN A O 1
ATOM 635 N N . ASN A 1 83 ? 3.810 4.630 -16.323 1.00 71.00 83 ASN A N 1
ATOM 636 C CA . ASN A 1 83 ? 5.188 5.034 -16.553 1.00 71.00 83 ASN A CA 1
ATOM 637 C C . ASN A 1 83 ? 5.919 4.008 -17.423 1.00 71.00 83 ASN A C 1
ATOM 639 O O . ASN A 1 83 ? 5.550 2.838 -17.498 1.00 71.00 83 ASN A O 1
ATOM 643 N N . GLU A 1 84 ? 6.979 4.452 -18.091 1.00 66.25 84 GLU A N 1
ATOM 644 C CA . GLU A 1 84 ? 7.790 3.601 -18.974 1.00 66.25 84 GLU A CA 1
ATOM 645 C C . GLU A 1 84 ? 8.564 2.510 -18.196 1.00 66.25 84 GLU A C 1
ATOM 647 O O . GLU A 1 84 ? 9.110 1.582 -18.783 1.00 66.25 84 GLU A O 1
ATOM 652 N N . CYS A 1 85 ? 8.538 2.564 -16.859 1.00 63.03 85 CYS A N 1
ATOM 653 C CA . CYS A 1 85 ? 9.149 1.615 -15.926 1.00 63.03 85 CYS A CA 1
ATOM 654 C C . CYS A 1 85 ? 8.255 0.394 -15.602 1.00 63.03 85 CYS A C 1
ATOM 656 O O . CYS A 1 85 ? 8.208 -0.070 -14.462 1.00 63.03 85 CYS A O 1
ATOM 658 N N . SER A 1 86 ? 7.541 -0.145 -16.592 1.00 58.22 86 SER A N 1
ATOM 659 C CA . SER A 1 86 ? 6.436 -1.098 -16.380 1.00 58.22 86 SER A CA 1
ATOM 660 C C . SER A 1 86 ? 6.791 -2.575 -16.631 1.00 58.22 86 SER A C 1
ATOM 662 O O . SER A 1 86 ? 6.083 -3.267 -17.358 1.00 58.22 86 SER A O 1
ATOM 664 N N . PHE A 1 87 ? 7.859 -3.105 -16.018 1.00 63.91 87 PHE A N 1
ATOM 665 C CA . PHE A 1 87 ? 7.990 -4.574 -15.886 1.00 63.91 87 PHE A CA 1
ATOM 666 C C . PHE A 1 87 ? 7.000 -5.137 -14.852 1.00 63.91 87 PHE A C 1
ATOM 668 O O . PHE A 1 87 ? 6.474 -6.234 -15.018 1.00 63.91 87 PHE A O 1
ATOM 675 N N . PHE A 1 88 ? 6.718 -4.353 -13.809 1.00 65.81 88 PHE A N 1
ATOM 676 C CA . PHE A 1 88 ? 5.633 -4.568 -12.855 1.00 65.81 88 PHE A CA 1
ATOM 677 C C . PHE A 1 88 ? 4.734 -3.332 -12.878 1.00 65.81 88 PHE A C 1
ATOM 679 O O . PHE A 1 88 ? 5.232 -2.214 -13.017 1.00 65.81 88 PHE A O 1
ATOM 686 N N . GLY A 1 89 ? 3.417 -3.509 -12.751 1.00 84.31 89 GLY A N 1
ATOM 687 C CA . GLY A 1 89 ? 2.501 -2.371 -12.695 1.00 84.31 89 GLY A CA 1
ATOM 688 C C . GLY A 1 89 ? 2.792 -1.507 -11.465 1.00 84.31 89 GLY A C 1
ATOM 689 O O . GLY A 1 89 ? 2.923 -2.027 -10.358 1.00 84.31 89 GLY A O 1
ATOM 690 N N . ARG A 1 90 ? 2.886 -0.187 -11.628 1.00 88.38 90 ARG A N 1
ATOM 691 C CA . ARG A 1 90 ? 3.005 0.749 -10.501 1.00 88.38 90 ARG A CA 1
ATOM 692 C C . ARG A 1 90 ? 1.654 1.344 -10.165 1.00 88.38 90 ARG A C 1
ATOM 694 O O . ARG A 1 90 ? 0.859 1.638 -11.059 1.00 88.38 90 ARG A O 1
ATOM 701 N N . ILE A 1 91 ? 1.393 1.514 -8.873 1.00 91.44 91 ILE A N 1
ATOM 702 C CA . ILE A 1 91 ? 0.135 2.083 -8.397 1.00 91.44 91 ILE A CA 1
ATOM 703 C C . ILE A 1 91 ? 0.387 3.186 -7.376 1.00 91.44 91 ILE A C 1
ATOM 705 O O . ILE A 1 91 ? 1.276 3.093 -6.533 1.00 91.44 91 ILE A O 1
ATOM 709 N N . THR A 1 92 ? -0.437 4.227 -7.428 1.00 92.31 92 THR A N 1
ATOM 710 C CA . THR A 1 92 ? -0.530 5.218 -6.356 1.00 92.31 92 THR A CA 1
ATOM 711 C C . THR A 1 92 ? -1.655 4.811 -5.421 1.00 92.31 92 THR A C 1
ATOM 713 O O . THR A 1 92 ? -2.796 4.645 -5.860 1.00 92.31 92 THR A O 1
ATOM 716 N N . VAL A 1 93 ? -1.342 4.676 -4.134 1.00 94.38 93 VAL A N 1
ATOM 717 C CA . VAL A 1 93 ? -2.327 4.405 -3.085 1.00 94.38 93 VAL A CA 1
ATOM 718 C C . VAL A 1 93 ? -2.981 5.721 -2.665 1.00 94.38 93 VAL A C 1
ATOM 720 O O . VAL A 1 93 ? -2.295 6.666 -2.294 1.00 94.38 93 VAL A O 1
ATOM 723 N N . LEU A 1 94 ? -4.310 5.783 -2.725 1.00 92.81 94 LEU A N 1
ATOM 724 C CA . LEU A 1 94 ? -5.110 6.965 -2.383 1.00 92.81 94 LEU A CA 1
ATOM 725 C C . LEU A 1 94 ? -5.640 6.895 -0.949 1.00 92.81 94 LEU A C 1
ATOM 727 O O . LEU A 1 94 ? -5.609 7.875 -0.209 1.00 92.81 94 LEU A O 1
ATOM 731 N N . ARG A 1 95 ? -6.118 5.714 -0.550 1.00 92.81 95 ARG A N 1
ATOM 732 C CA . ARG A 1 95 ? -6.570 5.394 0.809 1.00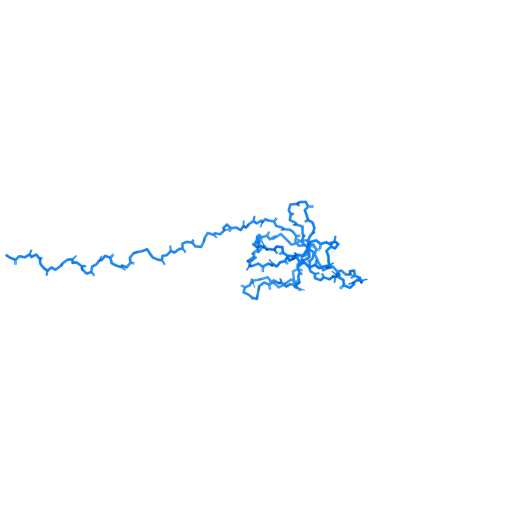 92.81 95 ARG A CA 1
ATOM 733 C C . ARG A 1 95 ? -6.081 3.998 1.150 1.00 92.81 95 ARG A C 1
ATOM 735 O O . ARG A 1 95 ? -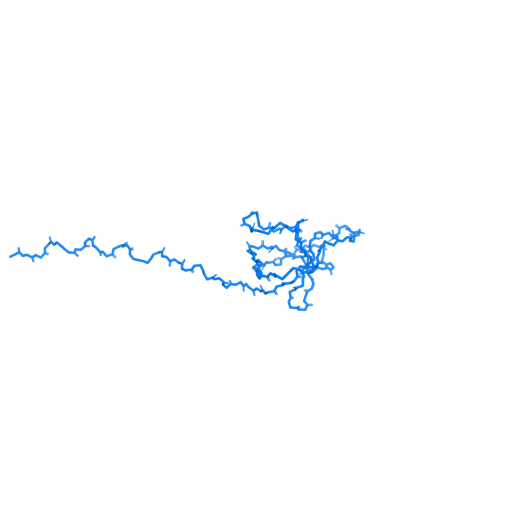6.090 3.127 0.286 1.00 92.81 95 ARG A O 1
ATOM 742 N N . ILE A 1 96 ? -5.688 3.770 2.398 1.00 93.31 96 ILE A N 1
ATOM 743 C 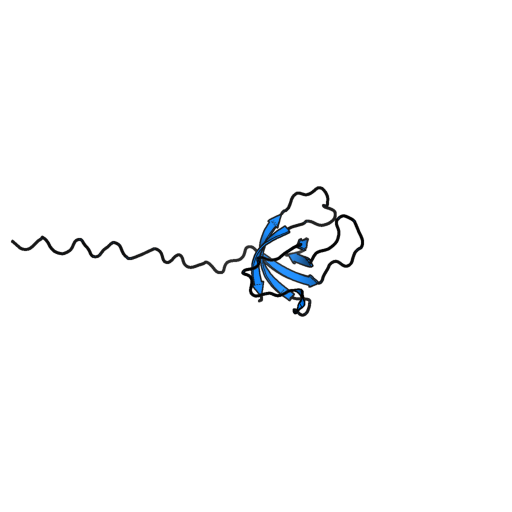CA . ILE A 1 96 ? -5.267 2.449 2.872 1.00 93.31 96 ILE A CA 1
ATOM 744 C C . ILE A 1 96 ? -5.601 2.274 4.348 1.00 93.31 96 ILE A C 1
ATOM 746 O O . ILE A 1 96 ? -5.524 3.226 5.125 1.00 93.31 96 ILE A O 1
ATOM 750 N N . LYS A 1 97 ? -5.990 1.059 4.729 1.00 92.75 97 LYS A N 1
ATOM 751 C CA . LYS A 1 97 ? -6.250 0.672 6.116 1.00 92.75 97 LYS A CA 1
ATOM 752 C C . LYS A 1 97 ? -5.881 -0.793 6.322 1.00 92.75 97 LYS A C 1
ATOM 754 O O . LYS A 1 97 ? -6.100 -1.626 5.442 1.00 92.75 97 LYS A O 1
ATOM 759 N N . LYS A 1 98 ? -5.303 -1.091 7.484 1.00 93.06 98 LYS A N 1
ATOM 760 C CA . LYS A 1 98 ? -4.981 -2.456 7.909 1.00 93.06 98 LYS A CA 1
ATOM 761 C C . LYS A 1 98 ? -6.275 -3.232 8.166 1.00 93.06 98 LYS A C 1
ATOM 763 O O . LYS A 1 98 ? -7.249 -2.641 8.641 1.00 93.06 98 LYS A O 1
ATOM 768 N N . LEU A 1 99 ? -6.280 -4.511 7.797 1.00 88.06 99 LEU A N 1
ATOM 769 C CA . LEU A 1 99 ? -7.363 -5.442 8.126 1.00 88.06 99 LEU A CA 1
ATOM 770 C C . LEU A 1 99 ? -7.162 -6.067 9.506 1.00 88.06 99 LEU A C 1
ATOM 772 O O . LEU A 1 99 ? -5.991 -6.311 9.875 1.00 88.06 99 LEU A O 1
#

Nearest PDB structures (foldseek):
  8txr-assembly1_D  TM=5.786E-01  e=9.519E-02  Escherichia coli
  8txr-assembly1_A  TM=5.172E-01  e=1.074E-01  Escherichia coli
  8txr-assembly1_C  TM=4.659E-01  e=1.140E-01  Escherichia coli
  5imq-assembly1_P  TM=3.432E-01  e=1.122E+00  Thermus thermophilus HB8